Protein AF-A0A314YQP0-F1 (afdb_monomer_lite)

pLDDT: mean 72.4, std 22.62, range [38.12, 98.31]

Structure (mmCIF, N/CA/C/O backbone):
data_AF-A0A314YQP0-F1
#
_entry.id   AF-A0A314YQP0-F1
#
loop_
_atom_site.group_PDB
_atom_site.id
_atom_site.type_symbol
_atom_site.label_atom_id
_atom_site.label_alt_id
_atom_site.label_comp_id
_atom_site.label_asym_id
_atom_site.label_entity_id
_atom_site.label_seq_id
_atom_site.pdbx_PDB_ins_code
_atom_site.Cartn_x
_atom_site.Cartn_y
_atom_site.Cartn_z
_atom_site.occupancy
_atom_site.B_iso_or_equiv
_atom_site.auth_seq_id
_atom_site.auth_comp_id
_atom_site.auth_asym_id
_atom_site.auth_atom_id
_atom_site.pdbx_PDB_model_num
ATOM 1 N N . MET A 1 1 ? -38.963 11.387 -2.978 1.00 44.12 1 MET A N 1
ATOM 2 C CA . MET A 1 1 ? -37.613 10.913 -3.349 1.00 44.12 1 MET A CA 1
ATOM 3 C C . MET A 1 1 ? -36.603 11.586 -2.430 1.00 44.12 1 MET A C 1
ATOM 5 O O . MET A 1 1 ? -36.314 12.757 -2.630 1.00 44.12 1 MET A O 1
ATOM 9 N N . GLY A 1 2 ? -36.133 10.905 -1.385 1.00 55.66 2 GLY A N 1
ATOM 10 C CA . GLY A 1 2 ? -34.997 11.402 -0.606 1.00 55.66 2 GLY A CA 1
ATOM 11 C C . GLY A 1 2 ? -33.729 11.198 -1.426 1.00 55.66 2 GLY A C 1
ATOM 12 O O . GLY A 1 2 ? -33.438 10.067 -1.809 1.00 55.66 2 GLY A O 1
ATOM 13 N N . MET A 1 3 ? -33.018 12.275 -1.757 1.00 57.84 3 MET A N 1
ATOM 14 C CA . MET A 1 3 ? -31.691 12.156 -2.355 1.00 57.84 3 MET A CA 1
ATOM 15 C C . MET A 1 3 ? -30.765 11.566 -1.293 1.00 57.84 3 MET A C 1
ATOM 17 O O . MET A 1 3 ? -30.525 12.197 -0.264 1.00 57.84 3 MET A O 1
ATOM 21 N N . ALA A 1 4 ? -30.280 10.345 -1.522 1.00 61.56 4 ALA A N 1
ATOM 22 C CA . ALA A 1 4 ? -29.176 9.807 -0.745 1.00 61.56 4 ALA A CA 1
ATOM 23 C C . ALA A 1 4 ? -27.994 10.783 -0.874 1.00 61.56 4 ALA A C 1
ATOM 25 O O . ALA A 1 4 ? -27.744 11.270 -1.985 1.00 61.56 4 ALA A O 1
ATOM 26 N N . PRO A 1 5 ? -27.291 11.119 0.222 1.00 57.25 5 PRO A N 1
ATOM 27 C CA . PRO A 1 5 ? -26.117 11.962 0.129 1.00 57.25 5 PRO A CA 1
ATOM 28 C C . PRO A 1 5 ? -25.152 11.267 -0.822 1.00 57.25 5 PRO A C 1
ATOM 30 O O . PRO A 1 5 ? -24.764 10.122 -0.594 1.00 57.25 5 PRO A O 1
ATOM 33 N N . SER A 1 6 ? -24.826 11.948 -1.920 1.00 58.06 6 SER A N 1
ATOM 34 C CA . SER A 1 6 ? -23.800 11.512 -2.855 1.00 58.06 6 SER A CA 1
ATOM 35 C C . SER A 1 6 ? -22.481 11.599 -2.096 1.00 58.06 6 SER A C 1
ATOM 37 O O . SER A 1 6 ? -21.812 12.637 -2.080 1.00 58.06 6 SER A O 1
ATOM 39 N N . SER A 1 7 ? -22.175 10.550 -1.331 1.00 57.66 7 SER A N 1
ATOM 40 C CA . SER A 1 7 ? -20.877 10.390 -0.711 1.00 57.66 7 SER A CA 1
ATOM 41 C C . SER A 1 7 ? -19.889 10.466 -1.863 1.00 57.66 7 SER A C 1
ATOM 43 O O . SER A 1 7 ? -20.044 9.792 -2.882 1.00 57.66 7 SER A O 1
ATOM 45 N N . ARG A 1 8 ? -18.897 11.353 -1.760 1.00 55.50 8 ARG A N 1
ATOM 46 C CA . ARG A 1 8 ? -17.721 11.244 -2.620 1.00 55.50 8 ARG A CA 1
ATOM 47 C C . ARG A 1 8 ? -17.119 9.895 -2.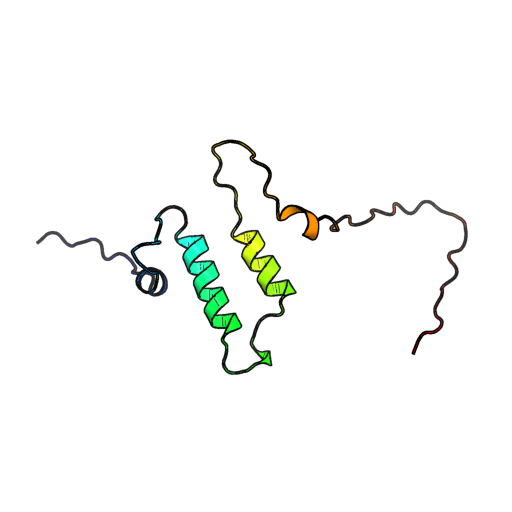278 1.00 55.50 8 ARG A C 1
ATOM 49 O O . ARG A 1 8 ? -16.386 9.784 -1.300 1.00 55.50 8 ARG A O 1
ATOM 56 N N . SER A 1 9 ? -17.520 8.866 -3.014 1.00 60.47 9 SER A N 1
ATOM 57 C CA . SER A 1 9 ? -16.995 7.526 -2.866 1.00 60.47 9 SER A CA 1
ATOM 58 C C . SER A 1 9 ? -15.513 7.648 -3.154 1.00 60.47 9 SER A C 1
ATOM 60 O O . SER A 1 9 ? -15.125 7.882 -4.299 1.00 60.47 9 SER A O 1
ATOM 62 N N . ASN A 1 10 ? -14.690 7.590 -2.113 1.00 73.81 10 ASN A N 1
ATOM 63 C CA . ASN A 1 10 ? -13.261 7.446 -2.288 1.00 73.81 10 ASN A CA 1
ATOM 64 C C . ASN A 1 10 ? -13.073 6.099 -3.005 1.00 73.81 10 ASN A C 1
ATOM 66 O O . ASN A 1 10 ? -13.387 5.072 -2.402 1.00 73.81 10 ASN A O 1
ATOM 70 N N . PRO A 1 11 ? -12.611 6.065 -4.270 1.00 85.00 11 PRO A N 1
ATOM 71 C CA . PRO A 1 11 ? -12.526 4.813 -5.019 1.00 85.00 11 PRO A CA 1
ATOM 72 C C . PRO A 1 11 ? -11.645 3.775 -4.319 1.00 85.00 11 PRO A C 1
ATOM 74 O O . PRO A 1 11 ? -11.852 2.580 -4.489 1.00 85.00 11 PRO A O 1
ATOM 77 N N . LEU A 1 12 ? -10.697 4.232 -3.495 1.00 89.00 12 LEU A N 1
ATOM 78 C CA . LEU A 1 12 ? -9.839 3.364 -2.698 1.00 89.00 12 LEU A CA 1
ATOM 79 C C . LEU A 1 12 ? -10.583 2.734 -1.526 1.00 89.00 12 LEU A C 1
ATOM 81 O O . LEU A 1 12 ? -10.358 1.565 -1.254 1.00 89.00 12 LEU A O 1
ATOM 85 N N . ALA A 1 13 ? -11.498 3.462 -0.881 1.00 88.25 13 ALA A N 1
ATOM 86 C CA . ALA A 1 13 ? -12.307 2.912 0.207 1.00 88.25 13 ALA A CA 1
ATOM 87 C C . ALA A 1 13 ? -13.194 1.757 -0.282 1.00 88.25 13 ALA A C 1
ATOM 89 O O . ALA A 1 13 ? -13.393 0.789 0.438 1.00 88.25 13 ALA A O 1
ATOM 90 N N . ASN A 1 14 ? -13.657 1.819 -1.535 1.00 90.38 14 ASN A N 1
ATOM 91 C CA . ASN A 1 14 ? -14.420 0.734 -2.159 1.00 90.38 14 ASN A CA 1
ATOM 92 C C . ASN A 1 14 ? -13.561 -0.490 -2.520 1.00 90.38 14 ASN A C 1
ATOM 94 O O . ASN A 1 14 ? -14.112 -1.556 -2.774 1.00 90.38 14 ASN A O 1
ATOM 98 N N . ALA A 1 15 ? -12.238 -0.327 -2.607 1.00 93.31 15 ALA A N 1
ATOM 99 C CA . ALA A 1 15 ? -11.299 -1.403 -2.916 1.00 93.31 15 ALA A CA 1
ATOM 100 C C . ALA A 1 15 ? -10.745 -2.091 -1.656 1.00 93.31 15 ALA A C 1
ATOM 102 O O . ALA A 1 15 ? -10.032 -3.086 -1.778 1.00 93.31 15 ALA A O 1
ATOM 103 N N . LEU A 1 16 ? -11.040 -1.558 -0.465 1.00 94.00 16 LEU A N 1
ATOM 104 C CA . LEU A 1 16 ? -10.689 -2.195 0.798 1.00 94.00 16 LEU A CA 1
ATOM 105 C C . LEU A 1 16 ? -11.585 -3.414 1.040 1.00 94.00 16 LEU A C 1
ATOM 107 O O . LEU A 1 16 ? -12.761 -3.431 0.673 1.00 94.00 16 LEU A O 1
ATOM 111 N N . ASP A 1 17 ? -11.011 -4.430 1.675 1.00 94.38 17 ASP A N 1
ATOM 112 C CA . ASP A 1 17 ? -11.750 -5.609 2.108 1.00 94.38 17 ASP A CA 1
ATOM 113 C C . ASP A 1 17 ? -12.724 -5.221 3.235 1.00 94.38 17 ASP A C 1
ATOM 115 O O . ASP A 1 17 ? -12.349 -4.592 4.229 1.00 94.38 17 ASP A O 1
ATOM 119 N N . GLN A 1 18 ? -13.998 -5.557 3.044 1.00 92.44 18 GLN A N 1
ATOM 120 C CA . GLN A 1 18 ? -15.091 -5.154 3.925 1.00 92.44 18 GLN A CA 1
ATOM 121 C C . GLN A 1 18 ? -14.997 -5.819 5.300 1.00 92.44 18 GLN A C 1
ATOM 123 O O . GLN A 1 18 ? -15.414 -5.206 6.281 1.00 92.44 18 GLN A O 1
ATOM 128 N N . ASP A 1 19 ? -14.404 -7.013 5.383 1.00 95.69 19 ASP A N 1
ATOM 129 C CA . ASP A 1 19 ? -14.311 -7.781 6.628 1.00 95.69 19 ASP A CA 1
ATOM 130 C C . ASP A 1 19 ? -13.269 -7.199 7.596 1.00 95.69 19 ASP A C 1
ATOM 132 O O . ASP A 1 19 ? -13.314 -7.462 8.797 1.00 95.69 19 ASP A O 1
ATOM 136 N N . ILE A 1 20 ? -12.342 -6.379 7.087 1.00 92.06 20 ILE A N 1
ATOM 137 C CA . ILE A 1 20 ? -11.270 -5.746 7.874 1.00 92.06 20 ILE A CA 1
ATOM 138 C C . ILE A 1 20 ? -11.382 -4.220 7.934 1.00 92.06 20 ILE A C 1
ATOM 140 O O . ILE A 1 20 ? -10.584 -3.575 8.610 1.00 92.06 20 ILE A O 1
ATOM 144 N N . THR A 1 21 ? -12.313 -3.617 7.193 1.00 91.62 21 THR A N 1
ATOM 145 C CA . THR A 1 21 ? -12.418 -2.159 7.100 1.00 91.62 21 THR A CA 1
ATOM 146 C C . THR A 1 21 ? -13.010 -1.573 8.380 1.00 91.62 21 THR A C 1
ATOM 148 O O . THR A 1 21 ? -14.138 -1.874 8.762 1.00 91.62 21 THR A O 1
ATOM 151 N N . GLU A 1 22 ? -12.284 -0.646 9.004 1.00 91.38 22 GLU A N 1
ATOM 152 C CA . GLU A 1 22 ? -12.718 0.052 10.213 1.00 91.38 22 GLU A CA 1
ATOM 153 C C . GLU A 1 22 ? -12.836 1.560 9.944 1.00 91.38 22 GLU A C 1
ATOM 155 O O . GLU A 1 22 ? -11.829 2.196 9.621 1.00 91.38 22 GLU A O 1
ATOM 160 N N . PRO A 1 23 ? -14.018 2.187 10.136 1.00 90.31 23 PRO A N 1
ATOM 161 C CA . PRO A 1 23 ? -14.230 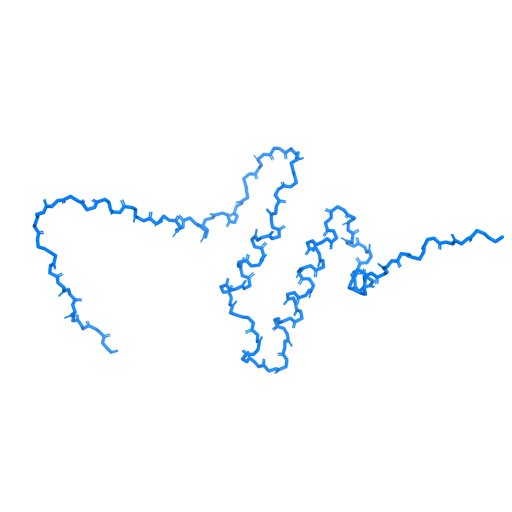3.610 9.850 1.00 90.31 23 PRO A CA 1
ATOM 162 C C . PRO A 1 23 ? -13.204 4.549 10.496 1.00 90.31 23 PRO A C 1
ATOM 164 O O . PRO A 1 23 ? -12.820 5.554 9.905 1.00 90.31 23 PRO A O 1
ATOM 167 N N . ARG A 1 24 ? -12.740 4.198 11.702 1.00 90.19 24 ARG A N 1
ATOM 168 C CA . ARG A 1 24 ? -11.750 4.955 12.484 1.00 90.19 24 ARG A CA 1
ATOM 169 C C . ARG A 1 24 ? -10.330 4.933 11.910 1.00 90.19 24 ARG A C 1
ATOM 171 O O . ARG A 1 24 ? -9.529 5.750 12.339 1.00 90.19 24 ARG A O 1
ATOM 178 N N . TYR A 1 25 ? -10.032 4.010 10.997 1.00 91.31 25 TYR A N 1
ATOM 179 C CA . TYR A 1 25 ? -8.714 3.839 10.380 1.00 91.31 25 TYR A CA 1
ATOM 180 C C . TYR A 1 25 ? -8.765 3.980 8.855 1.00 91.31 25 TYR A C 1
ATOM 182 O O . TYR A 1 25 ? -7.832 3.578 8.165 1.00 91.31 25 TYR A O 1
ATOM 190 N N . LEU A 1 26 ? -9.862 4.500 8.292 1.00 91.50 26 LEU A N 1
ATOM 191 C CA . LEU A 1 26 ? -10.047 4.544 6.839 1.00 91.50 26 LEU A CA 1
ATOM 192 C C . LEU A 1 26 ? -8.941 5.317 6.116 1.00 91.50 26 LEU A C 1
ATOM 194 O O . LEU A 1 26 ? -8.535 4.919 5.022 1.00 91.50 26 LEU A O 1
ATOM 198 N N . ASP A 1 27 ? -8.440 6.393 6.717 1.00 91.62 27 ASP A N 1
ATOM 199 C CA . ASP A 1 27 ? -7.386 7.215 6.123 1.00 91.62 27 ASP A CA 1
ATOM 200 C C . ASP A 1 27 ? -6.035 6.485 6.127 1.00 91.62 27 ASP A C 1
ATOM 202 O O . ASP A 1 27 ? -5.322 6.482 5.115 1.00 91.62 27 ASP A O 1
ATOM 206 N N . GLU A 1 28 ? -5.702 5.800 7.222 1.00 93.38 28 GLU A N 1
ATOM 207 C CA . GLU A 1 28 ? -4.524 4.942 7.343 1.00 93.38 28 GLU A CA 1
ATOM 208 C C . GLU A 1 28 ? -4.614 3.749 6.388 1.00 93.38 28 GLU A C 1
ATOM 210 O O . GLU A 1 28 ? -3.674 3.494 5.633 1.00 93.38 28 GLU A O 1
ATOM 215 N N . MET A 1 29 ? -5.759 3.064 6.345 1.00 93.69 29 MET A N 1
ATOM 216 C CA . MET A 1 29 ? -6.019 1.945 5.435 1.00 93.69 29 MET A CA 1
ATOM 217 C C . MET A 1 29 ? -5.872 2.376 3.974 1.00 93.69 29 MET A C 1
ATOM 219 O O . MET A 1 29 ? -5.160 1.729 3.205 1.00 93.69 29 MET A O 1
ATOM 223 N N . CYS A 1 30 ? -6.451 3.519 3.590 1.00 93.69 30 CYS A N 1
ATOM 224 C CA . CYS A 1 30 ? -6.272 4.083 2.252 1.00 93.69 30 CYS A CA 1
ATOM 225 C C . CYS A 1 30 ? -4.806 4.446 1.966 1.00 93.69 30 CYS A C 1
ATOM 227 O O . CYS A 1 30 ? -4.342 4.301 0.833 1.00 93.69 30 CYS A O 1
ATOM 229 N N . SER A 1 31 ? -4.068 4.930 2.965 1.00 94.00 31 SER A N 1
ATOM 230 C CA . SER A 1 31 ? -2.653 5.288 2.825 1.00 94.00 31 SER A CA 1
ATOM 231 C C . SER A 1 31 ? -1.769 4.057 2.619 1.00 94.00 31 SER A C 1
ATOM 233 O O . SER A 1 31 ? -0.925 4.057 1.722 1.00 94.00 31 SER A O 1
ATOM 235 N N . VAL A 1 32 ? -2.002 2.983 3.379 1.00 95.06 32 VAL A N 1
ATOM 236 C CA . VAL A 1 32 ? -1.302 1.700 3.222 1.00 95.06 32 VAL A CA 1
ATOM 237 C C . VAL A 1 32 ? -1.668 1.034 1.895 1.00 95.06 32 VAL A C 1
ATOM 239 O O . VAL A 1 32 ? -0.788 0.514 1.213 1.00 95.06 32 VAL A O 1
ATOM 242 N N . PHE A 1 33 ? -2.929 1.120 1.463 1.00 95.88 33 PHE A N 1
ATOM 243 C CA . PHE A 1 33 ? -3.352 0.616 0.155 1.00 95.88 33 PHE A CA 1
ATOM 244 C C . PHE A 1 33 ? -2.611 1.321 -0.994 1.00 95.88 33 PHE A C 1
ATOM 246 O O . PHE A 1 33 ? -2.048 0.664 -1.870 1.00 95.88 33 PHE A O 1
ATOM 253 N N . LYS A 1 34 ? -2.524 2.662 -0.961 1.00 96.06 34 LYS A N 1
ATOM 254 C CA . LYS A 1 34 ? -1.715 3.436 -1.925 1.00 96.06 34 LYS A CA 1
ATOM 255 C C . LYS A 1 34 ? -0.245 3.025 -1.888 1.00 96.06 34 LYS A C 1
ATOM 257 O O . LYS A 1 34 ? 0.375 2.883 -2.937 1.00 96.06 34 LYS A O 1
ATOM 262 N N . LEU A 1 35 ? 0.311 2.822 -0.694 1.00 97.38 35 LEU A N 1
ATOM 263 C CA . LEU A 1 35 ? 1.688 2.362 -0.535 1.00 97.38 35 LEU A CA 1
ATOM 264 C C . LEU A 1 35 ? 1.908 0.989 -1.185 1.00 97.38 35 LEU A C 1
ATOM 266 O O . LEU A 1 35 ? 2.903 0.804 -1.880 1.00 97.38 35 LEU A O 1
ATOM 270 N N . GLY A 1 36 ? 0.962 0.059 -1.028 1.00 97.38 36 GLY A N 1
ATOM 271 C CA . GLY A 1 36 ? 0.985 -1.246 -1.693 1.00 97.38 36 GLY A CA 1
ATOM 272 C C . GLY A 1 36 ? 1.039 -1.139 -3.221 1.00 97.38 36 GLY A C 1
ATOM 273 O O . GLY A 1 36 ? 1.809 -1.863 -3.856 1.00 97.38 36 GLY A O 1
ATOM 274 N N . ILE A 1 37 ? 0.301 -0.190 -3.811 1.00 97.06 37 ILE A N 1
ATOM 275 C CA . ILE A 1 37 ? 0.373 0.095 -5.255 1.00 97.06 37 ILE A CA 1
ATOM 276 C C . ILE A 1 37 ? 1.788 0.545 -5.640 1.00 97.06 37 ILE A C 1
ATOM 278 O O . ILE A 1 37 ? 2.391 -0.050 -6.529 1.00 97.06 37 ILE A O 1
ATOM 282 N N . TYR A 1 38 ? 2.363 1.521 -4.930 1.00 97.50 38 TYR A N 1
ATOM 283 C CA . TYR A 1 38 ? 3.718 2.002 -5.225 1.00 97.50 38 TYR A CA 1
ATOM 284 C C . TYR A 1 38 ? 4.783 0.901 -5.099 1.00 97.50 38 TYR A C 1
ATOM 286 O O . TYR A 1 38 ? 5.681 0.794 -5.932 1.00 97.50 38 TYR A O 1
ATOM 294 N N . CYS A 1 39 ? 4.674 0.032 -4.092 1.00 98.19 39 CYS A N 1
ATOM 295 C CA . CYS A 1 39 ? 5.583 -1.103 -3.905 1.00 98.19 39 CYS A CA 1
ATOM 296 C C . CYS A 1 39 ? 5.508 -2.141 -5.035 1.00 98.19 39 CYS A C 1
ATOM 298 O O . CYS A 1 39 ? 6.473 -2.873 -5.264 1.00 98.19 39 CYS A O 1
ATOM 300 N N . THR A 1 40 ? 4.378 -2.213 -5.738 1.00 97.56 40 THR A N 1
ATOM 301 C CA . THR A 1 40 ? 4.121 -3.180 -6.815 1.00 97.56 40 THR A CA 1
ATOM 302 C C . THR A 1 40 ? 4.193 -2.561 -8.207 1.00 97.56 40 THR A C 1
ATOM 304 O O . THR A 1 40 ? 3.838 -3.213 -9.191 1.00 97.56 40 THR A O 1
ATOM 307 N N . GLU A 1 41 ? 4.727 -1.340 -8.317 1.00 98.00 41 GLU A N 1
ATOM 308 C CA . GLU A 1 41 ? 4.936 -0.680 -9.601 1.00 98.00 41 GLU A CA 1
ATOM 309 C C . GLU A 1 41 ? 5.695 -1.575 -10.586 1.00 98.00 41 GLU A C 1
ATOM 311 O O . GLU A 1 41 ? 6.671 -2.268 -10.250 1.00 98.00 41 GLU A O 1
ATOM 316 N N . LYS A 1 42 ? 5.232 -1.561 -11.840 1.00 97.69 42 LYS A N 1
ATOM 317 C CA . LYS A 1 42 ? 5.803 -2.402 -12.904 1.00 97.69 42 LYS A CA 1
ATOM 318 C C . LYS A 1 42 ? 7.252 -2.030 -13.175 1.00 97.69 42 LYS A C 1
ATOM 320 O O . LYS A 1 42 ? 8.067 -2.904 -13.454 1.00 97.69 42 LYS A O 1
ATOM 325 N N . ILE A 1 43 ? 7.558 -0.738 -13.077 1.00 97.88 43 ILE A N 1
ATOM 326 C CA . ILE A 1 43 ? 8.902 -0.196 -13.234 1.00 97.88 43 ILE A CA 1
ATOM 327 C C . ILE A 1 43 ? 9.624 -0.329 -11.884 1.00 97.88 43 ILE A C 1
ATOM 329 O O . ILE A 1 43 ? 9.233 0.348 -10.933 1.00 97.88 43 ILE A O 1
ATOM 333 N N . PRO A 1 44 ? 10.689 -1.149 -11.763 1.00 97.81 44 PRO A N 1
ATOM 334 C CA . PRO A 1 44 ? 11.356 -1.372 -10.479 1.00 97.81 44 PRO A CA 1
ATOM 335 C C . PRO A 1 44 ? 11.908 -0.098 -9.834 1.00 97.81 44 PRO A C 1
ATOM 337 O O . PRO A 1 44 ? 11.856 0.032 -8.618 1.00 97.81 44 PRO A O 1
ATOM 340 N N . SER A 1 45 ? 12.390 0.858 -10.634 1.00 97.62 45 SER A N 1
ATOM 341 C CA . SER A 1 45 ? 12.908 2.143 -10.145 1.00 97.62 45 SER A CA 1
ATOM 342 C C . SER A 1 45 ? 11.826 3.116 -9.666 1.00 97.62 45 SER A C 1
ATOM 344 O O . SER A 1 45 ? 12.158 4.091 -9.002 1.00 97.62 45 SER A O 1
ATOM 346 N N . ALA A 1 46 ? 10.552 2.868 -9.985 1.00 97.25 46 ALA A N 1
ATOM 347 C CA . ALA A 1 46 ? 9.428 3.647 -9.465 1.00 97.25 46 ALA A CA 1
ATOM 348 C C . ALA A 1 46 ? 8.948 3.140 -8.096 1.00 97.25 46 ALA A C 1
ATOM 350 O O . ALA A 1 46 ? 8.158 3.811 -7.431 1.00 97.25 46 ALA A O 1
ATOM 351 N N . ARG A 1 47 ? 9.420 1.964 -7.662 1.00 98.31 47 ARG A N 1
ATOM 352 C CA . ARG A 1 47 ? 9.108 1.432 -6.337 1.00 98.31 47 ARG A CA 1
ATOM 353 C C . ARG A 1 47 ? 9.848 2.248 -5.273 1.00 98.31 47 ARG A C 1
ATOM 355 O O . ARG A 1 47 ? 11.014 2.591 -5.477 1.00 98.31 47 ARG A O 1
ATOM 362 N N . PRO A 1 48 ? 9.212 2.539 -4.130 1.00 98.19 48 PRO A N 1
ATOM 363 C CA . PRO A 1 48 ? 9.857 3.255 -3.040 1.00 98.19 48 PRO A CA 1
ATOM 364 C C . PRO A 1 48 ? 10.997 2.428 -2.439 1.00 98.19 48 PRO A C 1
ATOM 366 O O . PRO A 1 48 ? 10.959 1.193 -2.431 1.00 98.19 48 PRO A O 1
ATOM 369 N N . SER A 1 49 ? 12.000 3.104 -1.873 1.00 98.25 49 SER A N 1
ATOM 370 C CA . SER A 1 49 ? 13.003 2.412 -1.066 1.00 98.25 49 SER A CA 1
ATOM 371 C C . SER A 1 49 ? 12.369 1.901 0.230 1.00 98.25 49 SER A C 1
ATOM 373 O O . SER A 1 49 ? 11.400 2.473 0.733 1.00 98.25 49 SER A O 1
ATOM 375 N N . MET A 1 50 ? 12.945 0.864 0.843 1.00 97.81 50 MET A N 1
ATOM 376 C CA . MET A 1 50 ? 12.433 0.363 2.126 1.00 97.81 50 MET A CA 1
ATOM 377 C C . MET A 1 50 ? 12.467 1.436 3.234 1.00 97.81 50 MET A C 1
ATOM 379 O O . MET A 1 50 ? 11.637 1.422 4.142 1.00 97.81 50 MET A O 1
ATOM 383 N N . LYS A 1 51 ? 13.385 2.409 3.134 1.00 97.69 51 LYS A N 1
ATOM 384 C CA . LYS A 1 51 ? 13.433 3.586 4.012 1.00 97.69 51 LYS A CA 1
ATOM 385 C C . LYS A 1 51 ? 12.175 4.445 3.858 1.00 97.69 51 LYS A C 1
ATOM 387 O O . LYS A 1 51 ? 11.579 4.813 4.868 1.00 97.69 51 LYS A O 1
ATOM 392 N N . ASP A 1 52 ? 11.761 4.727 2.625 1.00 97.25 52 ASP A N 1
ATOM 393 C CA . ASP A 1 52 ? 10.563 5.530 2.344 1.00 97.25 52 ASP A CA 1
ATOM 394 C C . ASP A 1 52 ? 9.295 4.783 2.773 1.00 97.25 52 ASP A C 1
ATOM 396 O O . ASP A 1 52 ? 8.425 5.359 3.426 1.00 97.25 52 ASP A O 1
ATOM 400 N N .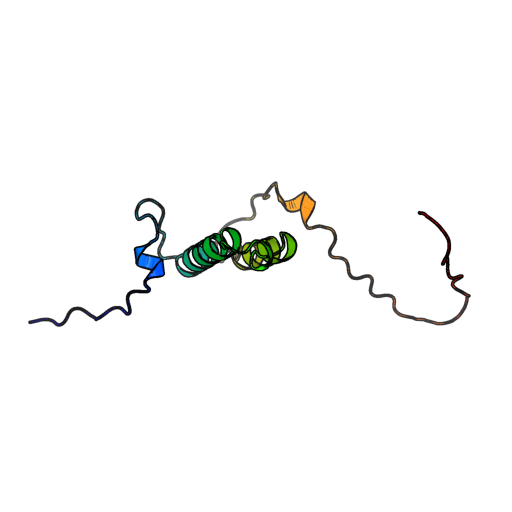 VAL A 1 53 ? 9.226 3.474 2.494 1.00 97.38 53 VAL A N 1
ATOM 401 C CA . VAL A 1 53 ? 8.137 2.594 2.953 1.00 97.38 53 VAL A CA 1
ATOM 402 C C . VAL A 1 53 ? 7.990 2.673 4.471 1.00 97.38 53 VAL A C 1
ATOM 404 O O . VAL A 1 53 ? 6.898 2.934 4.973 1.00 97.38 53 VAL A O 1
ATOM 407 N N . LEU A 1 54 ? 9.087 2.507 5.214 1.00 96.50 54 LEU A N 1
ATOM 408 C CA . LEU A 1 54 ? 9.068 2.558 6.674 1.00 96.50 54 LEU A CA 1
ATOM 409 C C . LEU A 1 54 ? 8.627 3.932 7.197 1.00 96.50 54 LEU A C 1
ATOM 411 O O . LEU A 1 54 ? 7.831 4.002 8.131 1.00 96.50 54 LEU A O 1
ATOM 415 N N . GLN A 1 55 ? 9.095 5.025 6.589 1.00 95.00 55 GLN A N 1
ATOM 416 C CA . GLN A 1 55 ? 8.669 6.375 6.967 1.00 95.00 55 GLN A CA 1
ATOM 417 C C . GLN A 1 55 ? 7.161 6.584 6.778 1.00 95.00 55 GLN A C 1
ATOM 419 O O . GLN A 1 55 ? 6.519 7.206 7.625 1.00 95.00 55 GLN A O 1
ATOM 424 N N . ILE A 1 56 ? 6.583 6.055 5.698 1.00 93.88 56 ILE A N 1
ATOM 425 C CA . ILE A 1 56 ? 5.141 6.150 5.440 1.00 93.88 56 ILE A CA 1
ATOM 426 C C . ILE A 1 56 ? 4.356 5.303 6.448 1.00 93.88 56 ILE A C 1
ATOM 428 O O . ILE A 1 56 ? 3.389 5.798 7.027 1.00 93.88 56 ILE A O 1
ATOM 432 N N . LEU A 1 57 ? 4.790 4.068 6.714 1.00 95.50 57 LEU A N 1
ATOM 433 C CA . LEU A 1 57 ? 4.135 3.190 7.689 1.00 95.50 57 LEU A CA 1
ATOM 434 C C . LEU A 1 57 ? 4.157 3.779 9.105 1.00 95.50 57 LEU A C 1
ATOM 436 O O . LEU A 1 57 ? 3.141 3.762 9.793 1.00 95.50 57 LEU A O 1
ATOM 440 N N . LEU A 1 58 ? 5.277 4.374 9.526 1.00 93.56 58 LEU A N 1
ATOM 441 C CA . LEU A 1 58 ? 5.382 5.017 10.840 1.00 93.56 58 LEU A CA 1
ATOM 442 C C . LEU A 1 58 ? 4.449 6.217 10.994 1.00 93.56 58 LEU A C 1
ATOM 444 O O . LEU A 1 58 ? 3.926 6.446 12.080 1.00 93.56 58 LEU A O 1
ATOM 448 N N . ARG A 1 59 ? 4.198 6.956 9.910 1.00 90.19 59 ARG A N 1
ATOM 449 C CA . ARG A 1 59 ? 3.207 8.039 9.900 1.00 90.19 59 ARG A CA 1
ATOM 450 C C . ARG A 1 59 ? 1.768 7.535 9.986 1.00 90.19 59 ARG A C 1
ATOM 452 O O . ARG A 1 59 ? 0.906 8.305 10.373 1.00 90.19 59 ARG A O 1
ATOM 459 N N . CYS A 1 60 ? 1.497 6.282 9.630 1.00 88.56 60 CYS A N 1
ATOM 460 C CA . CYS A 1 60 ? 0.171 5.683 9.809 1.00 88.56 60 CYS A CA 1
ATOM 461 C C . CYS A 1 60 ? -0.035 5.166 11.244 1.00 88.56 60 CYS A C 1
ATOM 463 O O . CYS A 1 60 ? -1.158 4.898 11.647 1.00 88.56 60 CYS A O 1
ATOM 465 N N . ASN A 1 61 ? 1.032 5.051 12.040 1.00 81.56 61 ASN A N 1
ATOM 466 C CA . ASN A 1 61 ? 0.986 4.569 13.420 1.00 81.56 61 ASN A CA 1
ATOM 467 C C . ASN A 1 61 ? 0.599 5.676 14.422 1.00 81.56 61 ASN A C 1
ATOM 469 O O . ASN A 1 61 ? 1.188 5.771 15.500 1.00 81.56 61 ASN A O 1
ATOM 473 N N . HIS A 1 62 ? -0.348 6.554 14.084 1.00 68.94 62 HIS A N 1
ATOM 474 C CA . HIS A 1 62 ? -0.831 7.524 15.062 1.00 68.94 62 HIS A CA 1
ATOM 475 C C . HIS A 1 62 ? -1.581 6.773 16.171 1.00 68.94 62 HIS A C 1
ATOM 477 O O . HIS A 1 62 ? -2.586 6.118 15.885 1.00 68.94 62 HIS A O 1
ATOM 483 N N . PRO A 1 63 ? -1.131 6.840 17.438 1.00 56.62 63 PRO A N 1
ATOM 484 C CA . PRO A 1 63 ? -1.910 6.294 18.530 1.00 56.62 63 PRO A CA 1
ATOM 485 C C . PRO A 1 63 ? -3.173 7.139 18.629 1.00 56.62 63 PRO A C 1
ATOM 487 O O . PRO A 1 63 ? -3.126 8.309 19.015 1.00 56.62 63 PRO A O 1
ATOM 490 N N . VAL A 1 64 ? -4.308 6.553 18.256 1.00 55.50 64 VAL A N 1
ATOM 491 C CA . VAL A 1 64 ? -5.602 7.124 18.604 1.00 55.50 64 VAL A CA 1
ATOM 492 C C . VAL A 1 64 ? -5.585 7.264 20.117 1.00 55.50 64 VAL A C 1
ATOM 494 O O . VAL A 1 64 ? -5.412 6.276 20.829 1.00 55.50 64 VAL A O 1
ATOM 497 N N . VAL A 1 65 ? -5.657 8.502 20.601 1.00 52.72 65 VAL A N 1
ATOM 498 C CA . VAL A 1 65 ? -5.705 8.802 22.029 1.00 52.72 65 VAL A CA 1
ATOM 499 C C . VAL A 1 65 ? -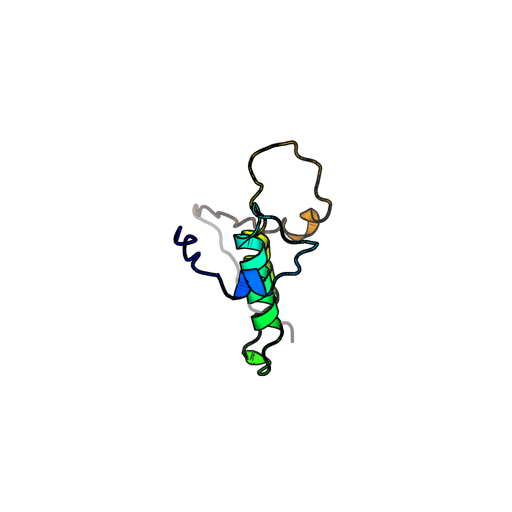6.926 8.082 22.582 1.00 52.72 65 VAL A C 1
ATOM 501 O O . VAL A 1 65 ? -8.040 8.532 22.365 1.00 52.72 65 VAL A O 1
ATOM 504 N N . HIS A 1 66 ? -6.710 6.901 23.157 1.00 50.69 66 HIS A N 1
ATOM 505 C CA . HIS A 1 66 ? -7.303 6.362 24.373 1.00 50.69 66 HIS A CA 1
ATOM 506 C C . HIS A 1 66 ? -6.843 4.903 24.554 1.00 50.69 66 HIS A C 1
ATOM 508 O O . HIS A 1 66 ? -7.142 4.046 23.729 1.00 50.69 66 HIS A O 1
ATOM 514 N N . ILE A 1 67 ? -6.201 4.677 25.711 1.00 49.50 67 ILE A N 1
ATOM 515 C CA . ILE A 1 67 ? -6.046 3.412 26.456 1.00 49.50 67 ILE A CA 1
ATOM 516 C C . ILE A 1 67 ? -4.698 2.670 26.278 1.00 49.50 67 ILE A C 1
ATOM 518 O O . ILE A 1 67 ? -4.447 1.942 25.329 1.00 49.50 67 ILE A O 1
ATOM 522 N N . GLU A 1 68 ? -3.860 2.938 27.291 1.00 43.59 68 GLU A N 1
ATOM 523 C CA . GLU A 1 68 ? -2.821 2.138 27.964 1.00 43.59 68 GLU A CA 1
ATOM 524 C C . GLU A 1 68 ? -1.707 1.501 27.125 1.00 43.59 68 GLU A C 1
ATOM 526 O O . GLU A 1 68 ? -1.878 0.561 26.357 1.00 43.59 68 GLU A O 1
ATOM 531 N N . LYS A 1 69 ? -0.502 2.023 27.372 1.00 48.19 69 LYS A N 1
ATOM 532 C CA . LYS A 1 69 ? 0.779 1.549 26.862 1.00 48.19 69 LYS A CA 1
ATOM 533 C C . LYS A 1 69 ? 0.975 0.085 27.251 1.00 48.19 69 LYS A C 1
ATOM 535 O O . LYS A 1 69 ? 1.488 -0.181 28.335 1.00 48.19 69 LYS A O 1
ATOM 540 N N . ASN A 1 70 ? 0.639 -0.841 26.361 1.00 52.25 70 ASN A N 1
ATOM 541 C CA . ASN A 1 70 ? 1.266 -2.149 26.393 1.00 52.25 70 ASN A CA 1
ATOM 542 C C . ASN A 1 70 ? 2.395 -2.184 25.365 1.00 52.25 70 ASN A C 1
ATOM 544 O O . ASN A 1 70 ? 2.264 -1.738 24.225 1.00 52.25 70 ASN A O 1
ATOM 548 N N . GLU A 1 71 ? 3.543 -2.617 25.853 1.00 49.91 71 GLU A N 1
ATOM 549 C CA . GLU A 1 71 ? 4.849 -2.576 25.220 1.00 49.91 71 GLU A CA 1
ATOM 550 C C . GLU A 1 71 ? 4.836 -3.280 23.853 1.00 49.91 71 GLU A C 1
ATOM 552 O O . GLU A 1 71 ? 4.761 -4.502 23.749 1.00 49.91 71 GLU A O 1
ATOM 557 N N . TYR A 1 72 ? 4.890 -2.499 22.772 1.00 59.50 72 TYR A N 1
ATOM 558 C CA . TYR A 1 72 ? 5.014 -3.033 21.420 1.00 59.50 72 TYR A CA 1
ATOM 559 C C . TYR A 1 72 ? 6.444 -3.554 21.204 1.00 59.50 72 TYR A C 1
ATOM 561 O O . TYR A 1 72 ? 7.392 -2.784 21.024 1.00 59.50 72 TYR A O 1
ATOM 569 N N . VAL A 1 73 ? 6.597 -4.880 21.203 1.00 55.50 73 VAL A N 1
ATOM 570 C CA . VAL A 1 73 ? 7.876 -5.619 21.132 1.00 55.50 73 VAL A CA 1
ATOM 571 C C . VAL A 1 73 ? 8.643 -5.411 19.808 1.00 55.50 73 VAL A C 1
ATOM 573 O O . VAL A 1 73 ? 9.782 -5.849 19.679 1.00 55.50 73 VAL A O 1
ATOM 576 N N . ALA A 1 74 ? 8.103 -4.669 18.833 1.00 55.06 74 ALA A N 1
ATOM 577 C CA . ALA A 1 74 ? 8.849 -4.273 17.628 1.00 55.06 74 ALA A CA 1
ATOM 578 C C . ALA A 1 74 ? 9.609 -2.931 17.760 1.00 55.06 74 ALA A C 1
ATOM 580 O O . ALA A 1 74 ? 10.295 -2.504 16.830 1.00 55.06 74 ALA A O 1
ATOM 581 N N . ALA A 1 75 ? 9.583 -2.290 18.936 1.00 54.31 75 ALA A N 1
ATOM 582 C CA . ALA A 1 75 ? 10.350 -1.077 19.224 1.00 54.31 75 ALA A CA 1
ATOM 583 C C . ALA A 1 75 ? 11.902 -1.185 19.296 1.00 54.31 75 ALA A C 1
ATOM 585 O O . ALA A 1 75 ? 12.525 -0.126 19.424 1.00 54.31 75 ALA A O 1
ATOM 586 N N . PRO A 1 76 ? 12.607 -2.342 19.216 1.00 54.56 76 PRO A N 1
ATOM 587 C CA . PRO A 1 76 ? 14.075 -2.321 19.242 1.00 54.56 76 PRO A CA 1
ATOM 588 C C . PRO A 1 76 ? 14.713 -1.644 18.021 1.00 54.56 76 PRO A C 1
ATOM 590 O O . PRO A 1 76 ? 15.797 -1.082 18.143 1.00 54.56 76 PRO A O 1
ATOM 593 N N . LEU A 1 77 ? 14.053 -1.664 16.857 1.00 55.47 77 LEU A N 1
ATOM 594 C CA . LEU A 1 77 ? 14.696 -1.307 15.583 1.00 55.47 77 LEU A CA 1
ATOM 595 C C . LEU A 1 77 ? 14.759 0.200 15.292 1.00 55.47 77 LEU A C 1
ATOM 597 O O . LEU A 1 77 ? 15.518 0.623 14.426 1.00 55.47 77 LEU A O 1
ATOM 601 N N . LEU A 1 78 ? 13.995 1.026 16.010 1.00 58.12 78 LEU A N 1
ATOM 602 C CA . LEU A 1 78 ? 13.887 2.470 15.739 1.00 58.12 78 LEU A CA 1
ATOM 603 C C . LEU A 1 78 ? 14.642 3.343 16.747 1.00 58.12 78 LEU A C 1
ATOM 605 O O . LEU A 1 78 ? 14.512 4.565 16.739 1.00 58.12 78 LEU A O 1
ATOM 609 N N . LYS A 1 79 ? 15.452 2.738 17.621 1.00 52.44 79 LYS A N 1
ATOM 610 C CA . LYS A 1 79 ? 16.098 3.446 18.737 1.00 52.44 79 LYS A CA 1
ATOM 611 C C . LYS A 1 79 ? 17.290 4.324 18.342 1.00 52.44 79 LYS A C 1
ATOM 613 O O . LYS A 1 79 ? 17.831 4.991 19.216 1.00 52.44 79 LYS A O 1
ATOM 618 N N . ASN A 1 80 ? 17.686 4.381 17.067 1.00 48.91 80 ASN A N 1
ATOM 619 C CA . ASN A 1 80 ? 18.905 5.093 16.662 1.00 48.91 80 ASN A CA 1
ATOM 620 C C . ASN A 1 80 ? 18.689 6.463 15.993 1.00 48.91 80 ASN A C 1
ATOM 622 O O . ASN A 1 80 ? 19.471 6.870 15.141 1.00 48.91 80 ASN A O 1
ATOM 626 N N . SER A 1 81 ? 17.646 7.203 16.378 1.00 51.25 81 SER A N 1
ATOM 627 C CA . SER A 1 81 ? 17.505 8.615 15.990 1.00 51.25 81 SER A CA 1
ATOM 628 C C . SER A 1 81 ? 17.916 9.553 17.130 1.00 51.25 81 SER A C 1
ATOM 630 O O . SER A 1 81 ? 17.138 10.412 17.544 1.00 51.25 81 SER A O 1
ATOM 632 N N . LYS A 1 82 ? 19.143 9.416 17.646 1.00 47.00 82 LYS A N 1
ATOM 633 C CA . LYS A 1 82 ? 19.794 10.512 18.374 1.00 47.00 82 LYS A CA 1
ATOM 634 C C . LYS A 1 82 ? 20.619 11.314 17.371 1.00 47.00 82 LYS A C 1
ATOM 636 O O . LYS A 1 82 ? 21.678 10.877 16.942 1.00 47.00 82 LYS A O 1
ATOM 641 N N . ARG A 1 83 ? 20.110 12.484 16.972 1.00 53.22 83 ARG A N 1
ATOM 642 C CA . ARG A 1 83 ? 20.969 13.539 16.422 1.00 53.22 83 ARG A CA 1
ATOM 643 C C . ARG A 1 83 ? 21.812 14.043 17.591 1.00 53.22 83 ARG A C 1
ATOM 645 O O . ARG A 1 83 ? 21.264 14.666 18.498 1.00 53.22 83 ARG A O 1
ATOM 652 N N . GLU A 1 84 ? 23.094 13.706 17.595 1.00 42.66 84 GLU A N 1
ATOM 653 C CA . GLU A 1 84 ? 24.095 14.302 18.480 1.00 42.66 84 GLU A CA 1
ATOM 654 C C . GLU A 1 84 ? 24.079 15.824 18.245 1.00 42.66 84 GLU A C 1
ATOM 656 O O . GLU A 1 84 ? 24.452 16.301 17.174 1.00 42.66 84 GLU A O 1
ATOM 661 N N . GLN A 1 85 ? 23.562 16.592 19.208 1.00 45.19 85 GLN A N 1
ATOM 662 C CA . GLN A 1 85 ? 23.762 18.039 19.254 1.00 45.19 85 GLN A CA 1
ATOM 663 C C . GLN A 1 85 ? 25.161 18.270 19.823 1.00 45.19 85 GLN A C 1
ATOM 665 O O . GLN A 1 85 ? 25.332 18.350 21.037 1.00 45.19 85 GLN A O 1
ATOM 670 N N . ILE A 1 86 ? 26.162 18.318 18.946 1.00 45.16 86 ILE A N 1
ATOM 671 C CA . ILE A 1 86 ? 27.486 18.817 19.310 1.00 45.16 86 ILE A CA 1
ATOM 672 C C . ILE A 1 86 ? 27.355 20.339 19.364 1.00 45.16 86 ILE A C 1
ATOM 674 O O . ILE A 1 86 ? 27.268 21.005 18.336 1.00 45.16 86 ILE A O 1
ATOM 678 N N . LEU A 1 87 ? 27.250 20.869 20.581 1.00 42.88 87 LEU A N 1
ATOM 679 C CA . LEU A 1 87 ? 27.558 22.265 20.848 1.00 42.88 87 LEU A CA 1
ATOM 680 C C . LEU A 1 87 ? 29.076 22.391 20.719 1.00 42.88 87 LEU A C 1
ATOM 682 O O . LEU A 1 87 ? 29.820 21.803 21.503 1.00 42.88 87 LEU A O 1
ATOM 686 N N . GLU A 1 88 ? 29.508 23.084 19.673 1.00 38.81 88 GLU A N 1
ATOM 687 C CA . GLU A 1 88 ? 30.890 23.502 19.497 1.00 38.81 88 GLU A CA 1
ATOM 688 C C . GLU A 1 88 ? 31.224 24.516 20.596 1.00 38.81 88 GLU A C 1
ATOM 690 O O . GLU A 1 88 ? 30.652 25.603 20.635 1.00 38.81 88 GLU A O 1
ATOM 695 N N . ASP A 1 89 ? 32.147 24.152 21.484 1.00 40.88 89 ASP A N 1
ATOM 696 C CA . ASP A 1 89 ? 32.944 25.111 22.240 1.00 40.88 89 ASP A CA 1
ATOM 697 C C . ASP A 1 89 ? 34.419 24.717 22.080 1.00 40.88 89 ASP A C 1
ATOM 699 O O . ASP A 1 89 ? 34.761 23.539 21.953 1.00 40.88 89 ASP A O 1
ATOM 703 N N . SER A 1 90 ? 35.261 25.732 21.929 1.00 47.81 90 SER A N 1
ATOM 704 C CA . SER A 1 90 ? 36.520 25.686 21.178 1.00 47.81 90 SER A CA 1
ATOM 705 C C . SER A 1 90 ? 37.668 24.892 21.826 1.00 47.81 90 SER A C 1
ATOM 707 O O . SER A 1 90 ? 37.808 24.867 23.044 1.00 47.81 90 SER A O 1
ATOM 709 N N . ASP A 1 91 ? 38.558 24.417 20.941 1.00 47.69 91 ASP A N 1
ATOM 710 C CA . ASP A 1 91 ? 39.965 24.000 21.123 1.00 47.69 91 ASP A CA 1
ATOM 711 C C . ASP A 1 91 ? 40.262 22.483 21.137 1.00 47.69 91 ASP A C 1
ATOM 713 O O . ASP A 1 91 ? 39.826 21.741 22.013 1.00 47.69 91 ASP A O 1
ATOM 717 N N . GLY A 1 92 ? 41.065 22.031 20.157 1.00 44.66 92 GLY A N 1
ATOM 718 C CA . GLY A 1 92 ? 41.702 20.703 20.170 1.00 44.66 92 GLY A CA 1
ATOM 719 C C . GLY A 1 92 ? 41.408 19.745 19.003 1.00 44.66 92 GLY A C 1
ATOM 720 O O . GLY A 1 92 ? 40.873 18.667 19.218 1.00 44.66 92 GLY A O 1
ATOM 721 N N . GLY A 1 93 ? 41.802 20.120 17.778 1.00 41.53 93 GLY A N 1
ATOM 722 C CA . GLY A 1 93 ? 42.176 19.252 16.639 1.00 41.53 93 GLY A CA 1
ATOM 723 C C . GLY A 1 93 ? 41.481 17.891 16.425 1.00 41.53 93 GLY A C 1
ATOM 724 O O . GLY A 1 93 ? 41.894 16.881 16.991 1.00 41.53 93 GLY A O 1
ATOM 725 N N . LEU A 1 94 ? 40.555 17.819 15.459 1.00 45.44 94 LEU A N 1
ATOM 726 C CA . LEU A 1 94 ? 40.043 16.551 14.926 1.00 45.44 94 LEU A CA 1
ATOM 727 C C . LEU A 1 94 ? 40.790 16.161 13.641 1.00 45.44 94 LEU A C 1
ATOM 729 O O .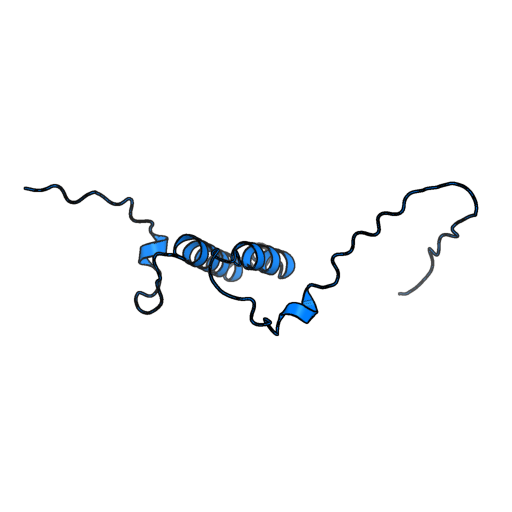 LEU A 1 94 ? 40.555 16.705 12.563 1.00 45.44 94 LEU A O 1
ATOM 733 N N . VAL A 1 95 ? 41.698 15.195 13.773 1.00 41.38 95 VAL A N 1
ATOM 734 C CA . VAL A 1 95 ? 42.328 14.473 12.663 1.00 41.38 95 VAL A CA 1
ATOM 735 C C . VAL A 1 95 ? 41.263 13.819 11.779 1.00 41.38 95 VAL A C 1
ATOM 737 O O . VAL A 1 95 ? 40.469 12.994 12.227 1.00 41.38 95 VAL A O 1
ATOM 740 N N . THR A 1 96 ? 41.262 14.185 10.500 1.00 42.09 96 THR A N 1
ATOM 741 C CA . THR A 1 96 ? 40.495 13.520 9.450 1.00 42.09 96 THR A CA 1
ATOM 742 C C . THR A 1 96 ? 41.077 12.132 9.204 1.00 42.09 96 THR A C 1
ATOM 744 O O . THR A 1 96 ? 42.145 12.019 8.606 1.00 42.09 96 THR A O 1
ATOM 747 N N . ASN A 1 97 ? 40.366 11.068 9.575 1.00 42.09 97 ASN A N 1
ATOM 748 C CA . ASN A 1 97 ? 40.645 9.749 9.008 1.00 42.09 97 ASN A CA 1
ATOM 749 C C . ASN A 1 97 ? 39.911 9.633 7.668 1.00 42.09 97 ASN A C 1
ATOM 751 O O . ASN A 1 97 ? 38.925 8.913 7.529 1.00 42.09 97 ASN A O 1
ATOM 755 N N . VAL A 1 98 ? 40.396 10.385 6.678 1.00 51.38 98 VAL A N 1
ATOM 756 C CA . VAL A 1 98 ? 40.315 9.937 5.290 1.00 51.38 98 VAL A CA 1
ATOM 757 C C . VAL A 1 98 ? 41.468 8.963 5.141 1.00 51.38 98 VAL A C 1
ATOM 759 O O . VAL A 1 98 ? 42.585 9.404 4.931 1.00 51.38 98 VAL A O 1
ATOM 762 N N . ASP A 1 99 ? 41.206 7.671 5.333 1.00 38.12 99 ASP A N 1
ATOM 763 C CA . ASP A 1 99 ? 41.943 6.610 4.649 1.00 38.12 99 ASP A CA 1
ATOM 764 C C . ASP A 1 99 ? 41.316 5.226 4.892 1.00 38.12 99 ASP A C 1
ATOM 766 O O . ASP A 1 99 ? 41.288 4.704 6.004 1.00 38.12 99 ASP A O 1
ATOM 770 N N . ARG A 1 100 ? 40.943 4.609 3.761 1.00 42.25 100 ARG A N 1
ATOM 771 C CA . ARG A 1 100 ? 41.177 3.195 3.437 1.00 42.25 100 ARG A CA 1
ATOM 772 C C . ARG A 1 100 ? 40.211 2.146 4.002 1.00 42.25 100 ARG A C 1
ATOM 774 O O . ARG A 1 100 ? 40.485 1.529 5.021 1.00 42.25 100 ARG A O 1
ATOM 781 N N . LEU A 1 101 ? 39.222 1.774 3.184 1.00 45.12 101 LEU A N 1
ATOM 782 C CA . LEU A 1 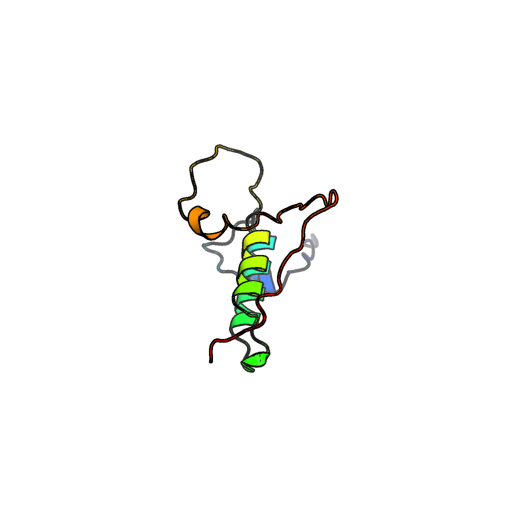101 ? 38.945 0.362 2.879 1.00 45.12 101 LEU A CA 1
ATOM 783 C C . LEU A 1 101 ? 38.164 0.221 1.558 1.00 45.12 101 LEU A C 1
ATOM 785 O O . LEU A 1 101 ? 36.978 0.527 1.514 1.00 45.12 101 LEU A O 1
ATOM 789 N N . GLY A 1 102 ? 38.873 -0.286 0.539 1.00 39.69 102 GLY A N 1
ATOM 790 C CA . GLY A 1 102 ? 38.350 -1.075 -0.591 1.00 39.69 102 GLY A CA 1
ATOM 791 C C . GLY A 1 102 ? 37.620 -0.333 -1.692 1.00 39.69 102 GLY A C 1
ATOM 792 O O . GLY A 1 102 ? 36.377 -0.420 -1.686 1.00 39.69 102 GLY A O 1
#

Organism: NCBI:txid2094558

Secondary structure (DSSP, 8-state):
----------TTGGGS-TTT--GGGHHHHHHHHHHHHHHT-SSGGGSPPHHHHHHHHHHH----S-S-----TTGGGGTT----------------------

Foldseek 3Di:
DDPDPPPPPPVLLVVDDPVPDDPVLSVLSSQVSVLVCQCPDPPNVSRDDVVVVVVSNVVSPDPPPDDDDDDDPVPPPPPPPDPPPPPDDDDDDDDDPPDDDD

Radius of gyration: 22.85 Å; chains: 1; bounding box: 80×34×41 Å

Sequence (102 aa):
MGMAPSSRSNPLANALDQDITEPRYLDEMCSVFKLGIYCTEKIPSARPSMKDVLQILLRCNHPVVHIEKNEYVAAPLLKNSKREQILEDSDGGLVTNVDRLG